Protein AF-A0A9E5YKB9-F1 (afdb_monomer_lite)

Sequence (118 aa):
MILVTGIEDSGVRIGVVGDRQTSFSKVPFFDIASEHYLLHIEKSVRDAGGWAKIDGWLTLVTGESYTSVRGLMALVNALSSLHSLKVEVLDIDSGDILEGVIPLSPSYSSEPNISKRK

Foldseek 3Di:
DEWEWEQDAQAIFTADDDDPPDDPVPGDGDRDDLVCVVVRNQVRQVVCVHLVNHQAYEYEYDDQALVSRLSVLVVCQVVCVVSVHFYWYQDPVVRDIDGDRRPSDDDHDHHPPPVPPD

Structure (mmCIF, N/CA/C/O backbone):
data_AF-A0A9E5YKB9-F1
#
_entry.id   AF-A0A9E5YKB9-F1
#
loop_
_atom_site.group_PDB
_atom_site.id
_atom_site.type_symbol
_atom_site.label_atom_id
_atom_site.label_alt_id
_atom_site.label_comp_id
_atom_site.label_asym_id
_atom_site.label_entity_id
_atom_site.label_seq_id
_atom_site.pdbx_PDB_ins_code
_atom_site.Cartn_x
_atom_site.Cartn_y
_atom_site.Cartn_z
_atom_site.occupancy
_atom_site.B_iso_or_equiv
_atom_site.auth_seq_id
_atom_site.auth_comp_id
_atom_site.auth_asym_id
_atom_site.auth_atom_id
_atom_site.pdbx_PDB_model_num
ATOM 1 N N . MET A 1 1 ? -11.173 4.442 6.910 1.00 88.94 1 MET A N 1
ATOM 2 C CA . MET A 1 1 ? -10.255 5.089 5.951 1.00 88.94 1 MET A CA 1
ATOM 3 C C . MET A 1 1 ? -9.412 4.014 5.310 1.00 88.94 1 MET A C 1
ATOM 5 O O . MET A 1 1 ? -8.938 3.135 6.018 1.00 88.94 1 MET A O 1
ATOM 9 N N . ILE A 1 2 ? -9.157 4.112 4.012 1.00 88.00 2 ILE A N 1
ATOM 10 C CA . ILE A 1 2 ? -8.394 3.084 3.304 1.00 88.00 2 ILE A CA 1
ATOM 11 C C . ILE A 1 2 ? -6.967 3.559 3.078 1.00 88.00 2 ILE A C 1
ATOM 13 O O . ILE A 1 2 ? -6.755 4.649 2.546 1.00 88.00 2 ILE A O 1
ATOM 17 N N . LEU A 1 3 ? -5.998 2.729 3.462 1.00 90.00 3 LEU A N 1
ATOM 18 C CA . LEU A 1 3 ? -4.611 2.884 3.045 1.00 90.00 3 LEU A CA 1
ATOM 19 C C . LEU A 1 3 ? -4.482 2.383 1.608 1.00 90.00 3 LEU A C 1
ATOM 21 O O . LEU A 1 3 ? -4.846 1.256 1.298 1.00 90.00 3 LEU A O 1
ATOM 25 N N . VAL A 1 4 ? -3.963 3.226 0.732 1.00 88.38 4 VAL A N 1
ATOM 26 C CA . VAL A 1 4 ? -3.725 2.915 -0.669 1.00 88.38 4 VAL A CA 1
ATOM 27 C C . VAL A 1 4 ? -2.224 2.853 -0.887 1.00 88.38 4 VAL A C 1
ATOM 29 O O . VAL A 1 4 ? -1.517 3.815 -0.583 1.00 88.38 4 VAL A O 1
ATOM 32 N N . THR A 1 5 ? -1.741 1.740 -1.430 1.00 86.88 5 THR A N 1
ATOM 33 C CA . THR A 1 5 ? -0.365 1.611 -1.917 1.00 86.88 5 THR A CA 1
ATOM 34 C C . THR A 1 5 ? -0.357 1.129 -3.355 1.00 86.88 5 THR A C 1
ATOM 36 O O . THR A 1 5 ? -1.227 0.371 -3.757 1.00 86.88 5 THR A O 1
ATOM 39 N N . GLY A 1 6 ? 0.623 1.530 -4.149 1.00 80.75 6 GLY A N 1
ATOM 40 C CA . GLY A 1 6 ? 0.755 1.029 -5.509 1.00 80.75 6 GLY A CA 1
ATOM 41 C C . GLY A 1 6 ? 2.126 1.294 -6.085 1.00 80.75 6 GLY A C 1
ATOM 42 O O . GLY A 1 6 ? 2.783 2.256 -5.693 1.00 80.75 6 GLY A O 1
ATOM 43 N N . ILE A 1 7 ? 2.549 0.440 -7.006 1.00 75.31 7 ILE A N 1
ATOM 44 C CA . ILE A 1 7 ? 3.729 0.679 -7.838 1.00 75.31 7 ILE A CA 1
ATOM 45 C C . ILE A 1 7 ? 3.229 1.077 -9.227 1.00 75.31 7 ILE A C 1
ATOM 47 O O . ILE A 1 7 ? 2.247 0.529 -9.724 1.00 75.31 7 ILE A O 1
ATOM 51 N N . GLU A 1 8 ? 3.870 2.077 -9.815 1.00 71.88 8 GLU A N 1
ATOM 52 C CA . GLU A 1 8 ? 3.669 2.532 -11.189 1.00 71.88 8 GLU A CA 1
ATOM 53 C C . GLU A 1 8 ? 5.051 2.757 -11.818 1.00 71.88 8 GLU A C 1
ATOM 55 O O . GLU A 1 8 ? 6.054 2.861 -11.107 1.00 71.88 8 GLU A O 1
ATOM 60 N N . ASP A 1 9 ? 5.125 2.873 -13.143 1.00 65.12 9 ASP A N 1
ATOM 61 C CA . ASP A 1 9 ? 6.404 3.076 -13.842 1.00 65.12 9 ASP A CA 1
ATOM 62 C C . ASP A 1 9 ? 7.119 4.364 -13.406 1.00 65.12 9 ASP A C 1
ATOM 64 O O . ASP A 1 9 ? 8.349 4.433 -13.402 1.00 65.12 9 ASP A O 1
ATOM 68 N N . SER A 1 10 ? 6.351 5.382 -13.007 1.00 64.12 10 SER A N 1
ATOM 69 C CA . SER A 1 10 ? 6.881 6.648 -12.507 1.00 64.12 10 SER A CA 1
ATOM 70 C C . SER A 1 10 ? 7.318 6.597 -11.040 1.00 64.12 10 SER A C 1
ATOM 72 O O . SER A 1 10 ? 8.172 7.386 -10.662 1.00 64.12 10 SER A O 1
ATOM 74 N N . GLY A 1 11 ? 6.802 5.683 -10.206 1.00 70.00 11 GLY A N 1
ATOM 75 C CA . GLY A 1 11 ? 7.107 5.698 -8.773 1.00 70.00 11 GLY A CA 1
ATOM 76 C C . GLY A 1 11 ? 6.174 4.861 -7.898 1.00 70.00 11 GLY A C 1
ATOM 77 O O . GLY A 1 11 ? 5.643 3.833 -8.313 1.00 70.00 11 GLY A O 1
ATOM 78 N N . VAL A 1 12 ? 5.987 5.295 -6.647 1.00 76.69 12 VAL A N 1
ATOM 79 C CA . VAL A 1 12 ? 5.146 4.600 -5.662 1.00 76.69 12 VAL A CA 1
ATOM 80 C C . VAL A 1 12 ? 4.011 5.517 -5.216 1.00 76.69 12 VAL A C 1
ATOM 82 O O . VAL A 1 12 ? 4.218 6.629 -4.729 1.00 76.69 12 VAL A O 1
ATOM 85 N N . ARG A 1 13 ? 2.778 5.037 -5.344 1.00 80.50 13 ARG A N 1
ATOM 86 C CA . ARG A 1 13 ? 1.585 5.714 -4.838 1.00 80.50 13 ARG A CA 1
ATOM 87 C C . ARG A 1 13 ? 1.349 5.285 -3.397 1.00 80.50 13 ARG A C 1
ATOM 89 O O . ARG A 1 13 ? 1.246 4.094 -3.130 1.00 80.50 13 ARG A O 1
ATOM 96 N N . ILE A 1 14 ? 1.271 6.240 -2.472 1.00 86.00 14 ILE A N 1
ATOM 97 C CA . ILE A 1 14 ? 0.982 5.988 -1.053 1.00 86.00 14 ILE A CA 1
ATOM 98 C C . ILE A 1 14 ? 0.046 7.083 -0.554 1.00 86.00 14 ILE A C 1
ATOM 100 O O . ILE A 1 14 ? 0.328 8.270 -0.717 1.00 86.00 14 ILE A O 1
ATOM 104 N N . GLY A 1 15 ? -1.050 6.703 0.092 1.00 87.69 15 GLY A N 1
ATOM 105 C CA . GLY A 1 15 ? -1.917 7.670 0.754 1.00 87.69 15 GLY A CA 1
ATOM 106 C C . GLY A 1 15 ? -3.063 7.027 1.513 1.00 87.69 15 GLY A C 1
ATOM 107 O O . GLY A 1 15 ? -3.324 5.839 1.374 1.00 87.69 15 GLY A O 1
ATOM 108 N N . VAL A 1 16 ? -3.754 7.828 2.320 1.00 88.06 16 VAL A N 1
ATOM 109 C CA . VAL A 1 16 ? -4.955 7.403 3.046 1.00 88.06 16 VAL A CA 1
ATOM 110 C C . VAL A 1 16 ? -6.148 8.187 2.515 1.00 88.06 16 VAL A C 1
ATOM 112 O O . VAL A 1 16 ? -6.096 9.415 2.439 1.00 88.06 16 VAL A O 1
ATOM 115 N N . VAL A 1 17 ? -7.216 7.485 2.140 1.00 86.75 17 VAL A N 1
ATOM 116 C CA . VAL A 1 17 ? -8.448 8.083 1.608 1.00 86.75 17 VAL A CA 1
ATOM 117 C C . VAL A 1 17 ? -9.619 7.896 2.570 1.00 86.75 17 VAL A C 1
ATOM 119 O O . VAL A 1 17 ? -9.735 6.876 3.257 1.00 86.75 17 VAL A O 1
ATOM 122 N N . GLY A 1 18 ? -10.480 8.915 2.638 1.00 79.56 18 GLY A N 1
ATOM 123 C CA . GLY A 1 18 ? -11.638 8.943 3.535 1.00 79.56 18 GLY A CA 1
ATOM 124 C C . GLY A 1 18 ? -12.752 7.981 3.122 1.00 79.56 18 GLY A C 1
ATOM 125 O O . GLY A 1 18 ? -13.291 7.301 3.989 1.00 79.56 18 GLY A O 1
ATOM 126 N N . ASP A 1 19 ? -13.017 7.866 1.815 1.00 69.12 19 ASP A N 1
ATOM 127 C CA . ASP A 1 19 ? -14.135 7.091 1.266 1.00 69.12 19 ASP A CA 1
ATOM 128 C C . ASP A 1 19 ? -13.680 6.061 0.223 1.00 69.12 19 ASP A C 1
ATOM 130 O O . ASP A 1 19 ? -12.787 6.309 -0.587 1.00 69.12 19 ASP A O 1
ATOM 134 N N . ARG A 1 20 ? -14.380 4.919 0.172 1.00 61.72 20 ARG A N 1
ATOM 135 C CA . ARG A 1 20 ? -14.214 3.878 -0.865 1.00 61.72 20 ARG A CA 1
ATOM 136 C C . ARG A 1 20 ? -14.525 4.352 -2.292 1.00 61.72 20 ARG A C 1
ATOM 138 O O . ARG A 1 20 ? -14.130 3.687 -3.240 1.00 61.72 20 ARG A O 1
ATOM 145 N N . GLN A 1 21 ? -15.246 5.467 -2.451 1.00 51.66 21 GLN A N 1
ATOM 146 C CA . GLN A 1 21 ? -15.751 5.952 -3.746 1.00 51.66 21 GLN A CA 1
ATOM 147 C C . GLN A 1 21 ? -14.859 6.996 -4.435 1.00 51.66 21 GLN A C 1
ATOM 149 O O . GLN A 1 21 ? -15.137 7.392 -5.568 1.00 51.66 21 GLN A O 1
ATOM 154 N N . THR A 1 22 ? -13.798 7.485 -3.790 1.00 50.84 22 THR A N 1
ATOM 155 C CA . THR A 1 22 ? -12.947 8.505 -4.413 1.00 50.84 22 THR A CA 1
ATOM 156 C C . THR A 1 22 ? -12.097 7.918 -5.534 1.00 50.84 22 THR A C 1
ATOM 158 O O . THR A 1 22 ? -11.233 7.086 -5.293 1.00 50.84 22 THR A O 1
ATOM 161 N N . SER A 1 23 ? -12.328 8.421 -6.751 1.00 53.38 23 SER A N 1
ATOM 162 C CA . SER A 1 23 ? -11.478 8.303 -7.941 1.00 53.38 23 SER A CA 1
ATOM 163 C C . SER A 1 23 ? -9.986 8.228 -7.563 1.00 53.38 23 SER A C 1
ATOM 165 O O . SER A 1 23 ? -9.372 9.236 -7.199 1.00 53.38 23 SER A O 1
ATOM 167 N N . PHE A 1 24 ? -9.432 7.010 -7.610 1.00 60.03 24 PHE A N 1
ATOM 168 C CA . PHE A 1 24 ? -8.089 6.641 -7.134 1.00 60.03 24 PHE A CA 1
ATOM 169 C C . PHE A 1 24 ? -6.957 7.462 -7.773 1.00 60.03 24 PHE A C 1
ATOM 171 O O . PHE A 1 24 ? -5.878 7.600 -7.201 1.00 60.03 24 PHE A O 1
ATOM 178 N N . SER A 1 25 ? -7.242 8.097 -8.911 1.00 53.72 25 SER A N 1
ATOM 179 C CA . SER A 1 25 ? -6.412 9.078 -9.617 1.00 53.72 25 SER A CA 1
ATOM 180 C C . SER A 1 25 ? -6.083 10.353 -8.825 1.00 53.72 25 SER A C 1
ATOM 182 O O . SER A 1 25 ? -5.311 11.174 -9.310 1.00 53.72 25 SER A O 1
ATOM 184 N N . LYS A 1 26 ? -6.648 10.554 -7.625 1.00 56.38 26 LYS A N 1
ATOM 185 C CA . LYS A 1 26 ? -6.346 11.709 -6.753 1.00 56.38 26 LYS A CA 1
ATOM 186 C C . LYS A 1 26 ? -5.430 11.391 -5.569 1.00 56.38 26 LYS A C 1
ATOM 188 O O . LYS A 1 26 ? -5.122 12.299 -4.798 1.00 56.38 26 LYS A O 1
ATOM 193 N N . VAL A 1 27 ? -5.008 10.138 -5.394 1.00 65.88 27 VAL A N 1
ATOM 194 C CA . VAL A 1 27 ? -4.033 9.800 -4.349 1.00 65.88 27 VAL A CA 1
ATOM 195 C C . VAL A 1 27 ? -2.672 10.361 -4.770 1.00 65.88 27 VAL A C 1
ATOM 197 O O . VAL A 1 27 ? -2.249 10.101 -5.900 1.00 65.88 27 VAL A O 1
ATOM 200 N N . PRO A 1 28 ? -1.989 11.139 -3.909 1.00 63.97 28 PRO A N 1
ATOM 201 C CA . PRO A 1 28 ? -0.720 11.752 -4.270 1.00 63.97 28 PRO A CA 1
ATOM 202 C C . PRO A 1 28 ? 0.292 10.689 -4.716 1.00 63.97 28 PRO A C 1
ATOM 204 O O . PRO A 1 28 ? 0.488 9.665 -4.055 1.00 63.97 28 PRO A O 1
ATOM 207 N N . PHE A 1 29 ? 0.896 10.933 -5.879 1.00 63.97 29 PHE A N 1
ATOM 208 C CA . PHE A 1 29 ? 2.002 10.139 -6.396 1.00 63.97 29 PHE A CA 1
ATOM 209 C C . PHE A 1 29 ? 3.304 10.693 -5.828 1.00 63.97 29 PHE A C 1
ATOM 211 O O . PHE A 1 29 ? 3.450 11.908 -5.665 1.00 63.97 29 PHE A O 1
ATOM 218 N N . PHE A 1 30 ? 4.250 9.808 -5.541 1.00 66.00 30 PHE A N 1
ATOM 219 C CA . PHE A 1 30 ? 5.582 10.221 -5.151 1.00 66.00 30 PHE A CA 1
ATOM 220 C C . PHE A 1 30 ? 6.616 9.311 -5.809 1.00 66.00 30 PHE A C 1
ATOM 222 O O . PHE A 1 30 ? 6.506 8.082 -5.776 1.00 66.00 30 PHE A O 1
ATOM 229 N N . ASP A 1 31 ? 7.675 9.916 -6.330 1.00 63.59 31 ASP A N 1
ATOM 230 C CA . ASP A 1 31 ? 8.841 9.185 -6.818 1.00 63.59 31 ASP A CA 1
ATOM 231 C C . ASP A 1 31 ? 9.693 8.800 -5.603 1.00 63.59 31 ASP A C 1
ATOM 233 O O . ASP A 1 31 ? 10.682 9.445 -5.252 1.00 63.59 31 ASP A O 1
ATOM 237 N N . ILE A 1 32 ? 9.228 7.786 -4.872 1.00 65.06 32 ILE A N 1
ATOM 238 C CA . ILE A 1 32 ? 9.874 7.295 -3.657 1.00 65.06 32 ILE A CA 1
ATOM 239 C C . ILE A 1 32 ? 10.815 6.163 -4.046 1.00 65.06 32 ILE A C 1
ATOM 241 O O . ILE A 1 32 ? 10.393 5.155 -4.614 1.00 65.06 32 ILE A O 1
ATOM 245 N N . ALA A 1 33 ? 12.094 6.308 -3.697 1.00 66.81 33 ALA A N 1
ATOM 246 C CA . ALA A 1 33 ? 13.043 5.205 -3.770 1.00 66.81 33 ALA A CA 1
ATOM 247 C C . ALA A 1 33 ? 12.505 4.005 -2.977 1.00 66.81 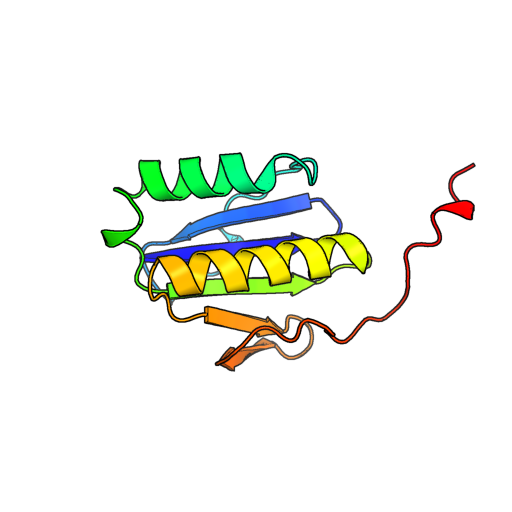33 ALA A C 1
ATOM 249 O O . ALA A 1 33 ? 11.979 4.164 -1.875 1.00 66.81 33 ALA A O 1
ATOM 250 N N . SER A 1 34 ? 12.664 2.792 -3.505 1.00 65.69 34 SER A N 1
ATOM 251 C CA . SER A 1 34 ? 12.107 1.575 -2.900 1.00 65.69 34 SER A CA 1
ATOM 252 C C . SER A 1 34 ? 12.570 1.318 -1.460 1.00 65.69 34 SER A C 1
ATOM 254 O O . SER A 1 34 ? 11.969 0.530 -0.760 1.00 65.69 34 SER A O 1
ATOM 256 N N . GLU A 1 35 ? 13.618 1.963 -0.969 1.00 70.06 35 GLU A N 1
ATOM 257 C CA . GLU A 1 35 ? 14.044 1.869 0.434 1.00 70.06 35 GLU A CA 1
ATOM 258 C C . GLU A 1 35 ? 13.200 2.714 1.410 1.00 70.06 35 GLU A C 1
ATOM 260 O O . GLU A 1 35 ? 13.255 2.504 2.619 1.00 70.06 35 GLU A O 1
ATOM 265 N N . HIS A 1 36 ? 12.378 3.641 0.911 1.00 75.75 36 HIS A N 1
ATOM 266 C CA . HIS A 1 36 ? 11.657 4.619 1.731 1.00 75.75 36 HIS A CA 1
ATOM 267 C C . HIS A 1 36 ? 10.135 4.407 1.801 1.00 75.75 36 HIS A C 1
ATOM 269 O O . HIS A 1 36 ? 9.472 5.117 2.559 1.00 75.75 36 HIS A O 1
ATOM 275 N N . TYR A 1 37 ? 9.547 3.438 1.084 1.00 77.88 37 TYR A N 1
ATOM 276 C CA . TYR A 1 37 ? 8.081 3.263 1.077 1.00 77.88 37 TYR A CA 1
ATOM 277 C C . TYR A 1 37 ? 7.498 3.040 2.486 1.00 77.88 37 TYR A C 1
ATOM 279 O O . TYR A 1 37 ? 6.430 3.561 2.797 1.00 77.88 37 TYR A O 1
ATOM 287 N N . LEU A 1 38 ? 8.228 2.350 3.369 1.00 82.31 38 LEU A N 1
ATOM 288 C CA . LEU A 1 38 ? 7.839 2.108 4.764 1.00 82.31 38 LEU A CA 1
ATOM 289 C C . LEU A 1 38 ? 7.658 3.405 5.553 1.00 82.31 38 LEU A C 1
ATOM 291 O O . LEU A 1 38 ? 6.648 3.598 6.225 1.00 82.31 38 LEU A O 1
ATOM 295 N N . LEU A 1 39 ? 8.629 4.311 5.433 1.00 85.62 39 LEU A N 1
ATOM 296 C CA . LEU A 1 39 ? 8.602 5.606 6.106 1.00 85.62 39 LEU A CA 1
ATOM 297 C C . LEU A 1 39 ? 7.389 6.429 5.661 1.00 85.62 39 LEU A C 1
ATOM 299 O O . LEU A 1 39 ? 6.749 7.097 6.474 1.00 85.62 39 LEU A O 1
ATOM 303 N N . HIS A 1 40 ? 7.075 6.379 4.368 1.00 86.12 40 HIS A N 1
ATOM 304 C CA . HIS A 1 40 ? 5.942 7.102 3.808 1.00 86.12 40 HIS A CA 1
ATOM 305 C C . HIS A 1 40 ? 4.598 6.495 4.224 1.00 86.12 40 HIS A C 1
ATOM 307 O O . HIS A 1 40 ? 3.693 7.258 4.547 1.00 86.12 40 HIS A O 1
ATOM 313 N N . ILE A 1 41 ? 4.483 5.165 4.306 1.00 88.62 41 ILE A N 1
ATOM 314 C CA . ILE A 1 41 ? 3.292 4.494 4.855 1.00 88.62 41 ILE A CA 1
ATOM 315 C C . ILE A 1 41 ? 3.056 4.934 6.301 1.00 88.62 41 ILE A C 1
ATOM 317 O O . ILE A 1 41 ? 1.977 5.431 6.618 1.00 88.62 41 ILE A O 1
ATOM 321 N N . GLU A 1 42 ? 4.075 4.836 7.158 1.00 90.50 42 GLU A N 1
ATOM 322 C CA . GLU A 1 42 ? 3.981 5.243 8.566 1.00 90.50 42 GLU A CA 1
ATOM 323 C C . GLU A 1 42 ? 3.591 6.716 8.711 1.00 90.50 42 GLU A C 1
ATOM 325 O O . GLU A 1 42 ? 2.739 7.069 9.528 1.00 90.50 42 GLU A O 1
ATOM 330 N N . LYS A 1 43 ? 4.169 7.593 7.881 1.00 90.44 43 LYS A N 1
ATOM 331 C CA . LYS A 1 43 ? 3.806 9.011 7.861 1.00 90.44 43 LYS A CA 1
ATOM 332 C C . LYS A 1 43 ? 2.339 9.207 7.470 1.00 90.44 43 LYS A C 1
ATOM 334 O O . LYS A 1 43 ? 1.620 9.875 8.205 1.00 90.44 43 LYS A O 1
ATOM 339 N N . SER A 1 44 ? 1.887 8.615 6.364 1.00 89.56 44 SER A N 1
ATOM 340 C CA . SER A 1 44 ? 0.505 8.749 5.890 1.00 89.56 44 SER A CA 1
ATOM 341 C C . SER A 1 44 ? -0.511 8.213 6.896 1.00 89.56 44 SER A C 1
ATOM 343 O O . SER A 1 44 ? -1.535 8.850 7.133 1.00 89.56 44 SER A O 1
ATOM 345 N N . VAL A 1 45 ? -0.221 7.075 7.527 1.00 91.56 45 VAL A N 1
ATOM 346 C CA . VAL A 1 45 ? -1.088 6.489 8.553 1.00 91.56 45 VAL A CA 1
ATOM 347 C C . VAL A 1 45 ? -1.113 7.352 9.812 1.00 91.56 45 VAL A C 1
ATOM 349 O O . VAL A 1 45 ? -2.186 7.612 10.354 1.00 91.56 45 VAL A O 1
ATOM 352 N N . ARG A 1 46 ? 0.042 7.844 10.276 1.00 93.44 46 ARG A N 1
ATOM 353 C CA . ARG A 1 46 ? 0.116 8.744 11.435 1.00 93.44 46 ARG A CA 1
ATOM 354 C C . ARG A 1 46 ? -0.663 10.034 11.196 1.00 93.44 46 ARG A C 1
ATOM 356 O O . ARG A 1 46 ? -1.429 10.436 12.068 1.00 93.44 46 ARG A O 1
ATOM 363 N N . ASP A 1 47 ? -0.501 10.643 10.026 1.00 91.19 47 ASP A N 1
ATOM 364 C CA . ASP A 1 47 ? -1.190 11.881 9.654 1.00 91.19 47 ASP A CA 1
ATOM 365 C C . ASP A 1 47 ? -2.719 11.666 9.557 1.00 91.19 47 ASP A C 1
ATOM 367 O O . ASP A 1 47 ? -3.494 12.582 9.826 1.00 91.19 47 ASP A O 1
ATOM 371 N N . ALA A 1 48 ? -3.164 10.435 9.274 1.00 89.00 48 ALA A N 1
ATOM 372 C CA . ALA A 1 48 ? -4.569 10.018 9.302 1.00 89.00 48 ALA A CA 1
ATOM 373 C C . ALA A 1 48 ? -5.106 9.646 10.705 1.00 89.00 48 ALA A C 1
ATOM 375 O O . ALA A 1 48 ? -6.270 9.265 10.847 1.00 89.00 48 ALA A O 1
ATOM 376 N N . GLY A 1 49 ? -4.290 9.756 11.759 1.00 92.81 49 GLY A N 1
ATOM 377 C CA . GLY A 1 49 ? -4.682 9.433 13.136 1.00 92.81 49 GLY A CA 1
ATOM 378 C C . GLY A 1 49 ? -4.325 8.014 13.593 1.00 92.81 49 GLY A C 1
ATOM 379 O O . GLY A 1 49 ? -4.845 7.556 14.611 1.00 92.81 49 GLY A O 1
ATOM 380 N N . GLY A 1 50 ? -3.428 7.336 12.875 1.00 92.62 50 GLY A N 1
ATOM 381 C CA . GLY A 1 50 ? -2.848 6.044 13.239 1.00 92.62 50 GLY A CA 1
ATOM 382 C C . GLY A 1 50 ? -3.574 4.831 12.652 1.00 92.62 50 GLY A C 1
ATOM 383 O O . GLY A 1 50 ? -4.673 4.929 12.108 1.00 92.62 50 GLY A O 1
ATOM 384 N N . TRP A 1 51 ? -2.958 3.654 12.809 1.00 92.31 51 TRP A N 1
ATOM 385 C CA . TRP A 1 51 ? -3.439 2.383 12.247 1.00 92.31 51 TRP A CA 1
ATOM 386 C C . TRP A 1 51 ? -4.873 2.027 12.666 1.00 92.31 51 TRP A C 1
ATOM 388 O O . TRP A 1 51 ? -5.613 1.452 11.880 1.00 92.31 51 TRP A O 1
ATOM 398 N N . ALA A 1 52 ? -5.314 2.453 13.854 1.00 91.38 52 ALA A N 1
ATOM 399 C CA . ALA A 1 52 ? -6.678 2.234 14.343 1.00 91.38 52 ALA A CA 1
ATOM 400 C C . ALA A 1 52 ? -7.774 2.974 13.542 1.00 91.38 52 ALA A C 1
ATOM 402 O O . ALA A 1 52 ? -8.959 2.710 13.739 1.00 91.38 52 ALA A O 1
ATOM 403 N N . LYS A 1 53 ? -7.407 3.935 12.682 1.00 91.62 53 LYS A N 1
ATOM 404 C CA . LYS A 1 53 ? -8.332 4.652 11.784 1.00 91.62 53 LYS A CA 1
ATOM 405 C C . LYS A 1 53 ? -8.411 4.033 10.389 1.00 91.62 53 LYS A C 1
ATOM 407 O O . LYS A 1 53 ? -9.287 4.408 9.601 1.00 91.62 53 LYS A O 1
ATOM 412 N N . ILE A 1 54 ? -7.510 3.100 10.095 1.00 91.00 54 ILE A N 1
ATOM 413 C CA . ILE A 1 54 ? -7.441 2.401 8.821 1.00 91.00 54 ILE A CA 1
ATOM 414 C C . ILE A 1 54 ? -8.337 1.163 8.911 1.00 91.00 54 ILE A C 1
ATOM 416 O O . ILE A 1 54 ? -8.169 0.344 9.806 1.00 91.00 54 ILE A O 1
ATOM 420 N N . ASP A 1 55 ? -9.317 1.048 8.018 1.00 89.00 55 ASP A N 1
ATOM 421 C CA . ASP A 1 55 ? -10.290 -0.059 7.986 1.00 89.00 55 ASP A CA 1
ATOM 422 C C . ASP A 1 55 ? -10.041 -1.044 6.836 1.00 89.00 55 ASP A C 1
ATOM 424 O O . ASP A 1 55 ? -10.628 -2.126 6.795 1.00 89.00 55 ASP A O 1
ATOM 428 N N . GLY A 1 56 ? -9.134 -0.697 5.927 1.00 88.19 56 GLY A N 1
ATOM 429 C CA . GLY A 1 56 ? -8.731 -1.544 4.822 1.00 88.19 56 GLY A CA 1
ATOM 430 C C . GLY A 1 56 ? -7.462 -1.044 4.155 1.00 88.19 56 GLY A C 1
ATOM 431 O O . GLY A 1 56 ? -7.043 0.105 4.326 1.00 88.19 56 GLY A O 1
ATOM 432 N N . TRP A 1 57 ? -6.856 -1.931 3.381 1.00 89.31 57 TRP A N 1
ATOM 433 C CA . TRP A 1 57 ? -5.679 -1.651 2.584 1.00 89.31 57 TRP A CA 1
ATOM 434 C C . TRP A 1 57 ? -5.948 -2.054 1.140 1.00 89.31 57 TRP A C 1
ATOM 436 O O . TRP A 1 57 ? -6.139 -3.227 0.846 1.00 89.31 57 TRP A O 1
ATOM 446 N N . LEU A 1 58 ? -5.950 -1.081 0.237 1.00 86.38 58 LEU A N 1
ATOM 447 C CA . LEU A 1 58 ? -6.008 -1.312 -1.198 1.00 86.38 58 LEU A CA 1
ATOM 448 C C . LEU A 1 58 ? -4.597 -1.251 -1.788 1.00 86.38 58 LEU A C 1
ATOM 450 O O . LEU A 1 58 ? -3.906 -0.239 -1.656 1.00 86.38 58 LEU A O 1
ATOM 454 N N . THR A 1 59 ? -4.166 -2.314 -2.455 1.00 84.06 59 THR A N 1
ATOM 455 C CA . THR A 1 59 ? -2.884 -2.357 -3.156 1.00 84.06 59 THR A CA 1
ATOM 456 C C . THR A 1 59 ? -3.099 -2.421 -4.663 1.00 84.06 59 THR A C 1
ATOM 458 O O . THR A 1 59 ? -3.765 -3.319 -5.165 1.00 84.06 59 THR A O 1
ATOM 461 N N . LEU A 1 60 ? -2.522 -1.467 -5.389 1.00 78.25 60 LEU A N 1
ATOM 462 C CA . LEU A 1 60 ? -2.495 -1.443 -6.844 1.00 78.25 60 LEU A CA 1
ATOM 463 C C . LEU A 1 60 ? -1.232 -2.152 -7.328 1.00 78.25 60 LEU A C 1
ATOM 465 O O . LEU A 1 60 ? -0.120 -1.818 -6.904 1.00 78.25 60 LEU A O 1
ATOM 469 N N . VAL A 1 61 ? -1.404 -3.119 -8.223 1.00 70.81 61 VAL A N 1
ATOM 470 C CA . VAL A 1 61 ? -0.288 -3.883 -8.780 1.00 70.81 61 VAL A CA 1
AT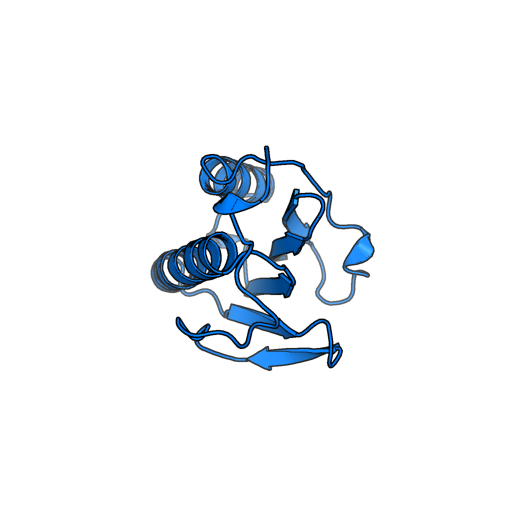OM 471 C C . VAL A 1 61 ? -0.187 -3.597 -10.262 1.00 70.81 61 VAL A C 1
ATOM 473 O O . VAL A 1 61 ? -0.826 -4.240 -11.082 1.00 70.81 61 VAL A O 1
ATOM 476 N N . THR A 1 62 ? 0.653 -2.628 -10.589 1.00 64.25 62 THR A N 1
ATOM 477 C CA . THR A 1 62 ? 1.166 -2.406 -11.938 1.00 64.25 62 THR A CA 1
ATOM 478 C C . THR A 1 62 ? 2.664 -2.249 -11.858 1.00 64.25 62 THR A C 1
ATOM 480 O O . THR A 1 62 ? 3.190 -1.701 -10.894 1.00 64.25 62 THR A O 1
ATOM 483 N N . GLY A 1 63 ? 3.385 -2.745 -12.848 1.00 58.81 63 GLY A N 1
ATOM 484 C CA . GLY A 1 63 ? 4.792 -2.406 -12.969 1.00 58.81 63 GLY A CA 1
ATOM 485 C C . GLY A 1 63 ? 5.610 -3.480 -13.648 1.00 58.81 63 GLY A C 1
ATOM 486 O O . GLY A 1 63 ? 5.395 -4.677 -13.473 1.00 58.81 63 GLY A O 1
ATOM 487 N N . GLU A 1 64 ? 6.621 -3.018 -14.370 1.00 55.00 64 GLU A N 1
ATOM 488 C CA . GLU A 1 64 ? 7.598 -3.873 -15.038 1.00 55.00 64 GLU A CA 1
ATOM 489 C C . GLU A 1 64 ? 8.585 -4.529 -14.050 1.00 55.00 64 GLU A C 1
ATOM 491 O O . GLU A 1 64 ? 9.286 -5.471 -14.407 1.00 55.00 64 GLU A O 1
ATOM 496 N N . SER A 1 65 ? 8.662 -4.059 -12.793 1.00 61.22 65 SER A N 1
ATOM 497 C CA . SER A 1 65 ? 9.647 -4.520 -11.799 1.00 61.22 65 SER A CA 1
ATOM 498 C C . SER A 1 65 ? 9.136 -5.628 -10.879 1.00 61.22 65 SER A C 1
ATOM 500 O O . SER A 1 65 ? 8.522 -5.384 -9.835 1.00 61.22 65 SER A O 1
ATOM 502 N N . TYR A 1 66 ? 9.519 -6.859 -11.223 1.00 63.12 66 TYR A N 1
ATOM 503 C CA . TYR A 1 66 ? 9.281 -8.083 -10.451 1.00 63.12 66 TYR A CA 1
ATOM 504 C C . TYR A 1 66 ? 9.655 -7.953 -8.964 1.00 63.12 66 TYR A C 1
ATOM 506 O O . TYR A 1 66 ? 8.872 -8.280 -8.068 1.00 63.12 66 TYR A O 1
ATOM 514 N N . THR A 1 67 ? 10.850 -7.425 -8.692 1.00 67.94 67 THR A N 1
ATOM 515 C CA . THR A 1 67 ? 11.403 -7.284 -7.338 1.00 67.94 67 THR A CA 1
ATOM 516 C C . THR A 1 67 ? 10.642 -6.254 -6.512 1.00 67.94 67 THR A C 1
ATOM 518 O O . THR A 1 67 ? 10.337 -6.512 -5.348 1.00 67.94 67 THR A O 1
ATOM 521 N N . SER A 1 68 ? 10.297 -5.107 -7.106 1.00 70.50 68 SER A N 1
ATOM 522 C CA . SER A 1 68 ? 9.586 -4.034 -6.400 1.00 70.50 68 SER A CA 1
ATOM 523 C C . SER A 1 68 ? 8.189 -4.484 -5.994 1.00 70.50 68 SER A C 1
ATOM 525 O O . SER A 1 68 ? 7.792 -4.311 -4.843 1.00 70.50 68 SER A O 1
ATOM 527 N N . VAL A 1 69 ? 7.473 -5.127 -6.921 1.00 71.25 69 VAL A N 1
ATOM 528 C CA . VAL A 1 69 ? 6.137 -5.664 -6.666 1.00 71.25 69 VAL A CA 1
ATOM 529 C C . VAL A 1 69 ? 6.189 -6.706 -5.555 1.00 71.25 69 VAL A C 1
ATOM 531 O O . VAL A 1 69 ? 5.470 -6.563 -4.572 1.00 71.25 69 VAL A O 1
ATOM 534 N N . ARG A 1 70 ? 7.079 -7.706 -5.635 1.00 72.12 70 ARG A N 1
ATOM 535 C CA . ARG A 1 70 ? 7.223 -8.709 -4.563 1.00 72.12 70 ARG A CA 1
ATOM 536 C C . ARG A 1 70 ? 7.554 -8.083 -3.212 1.00 72.12 70 ARG A C 1
ATOM 538 O O . ARG A 1 70 ? 7.018 -8.527 -2.201 1.00 72.12 70 ARG A O 1
ATOM 545 N N . GLY A 1 71 ? 8.410 -7.061 -3.197 1.00 76.69 71 GLY A N 1
ATOM 546 C CA . GLY A 1 71 ? 8.752 -6.316 -1.987 1.00 76.69 71 GLY A CA 1
ATOM 547 C C . GLY A 1 71 ? 7.532 -5.648 -1.353 1.00 76.69 71 GLY A C 1
ATOM 548 O O . GLY A 1 71 ? 7.281 -5.839 -0.164 1.00 76.69 71 GLY A O 1
ATOM 549 N N . LEU A 1 72 ? 6.728 -4.939 -2.151 1.00 78.44 72 LEU A N 1
ATOM 550 C CA . LEU A 1 72 ? 5.484 -4.332 -1.677 1.00 78.44 72 LEU A CA 1
ATOM 551 C C . LEU A 1 72 ? 4.484 -5.393 -1.201 1.00 78.44 72 LEU A C 1
ATOM 553 O O . LEU A 1 72 ? 3.887 -5.235 -0.143 1.00 78.44 72 LEU A O 1
ATOM 557 N N . MET A 1 73 ? 4.335 -6.497 -1.930 1.00 78.06 73 MET A N 1
ATOM 558 C CA . MET A 1 73 ? 3.414 -7.575 -1.564 1.00 78.06 73 MET A CA 1
ATOM 559 C C . MET A 1 73 ? 3.809 -8.260 -0.250 1.00 78.06 73 MET A C 1
ATOM 561 O O . MET A 1 73 ? 2.960 -8.498 0.610 1.00 78.06 73 MET A O 1
ATOM 565 N N . ALA A 1 74 ? 5.102 -8.532 -0.054 1.00 79.94 74 ALA A N 1
ATOM 566 C CA . ALA A 1 74 ? 5.620 -9.065 1.202 1.00 79.94 74 ALA A CA 1
ATOM 567 C C . ALA A 1 74 ? 5.361 -8.101 2.369 1.00 79.94 74 ALA A C 1
ATOM 569 O O . ALA A 1 74 ? 4.945 -8.531 3.446 1.00 79.94 74 ALA A O 1
ATOM 570 N N . LEU A 1 75 ? 5.549 -6.799 2.138 1.00 83.56 75 LEU A N 1
ATOM 571 C CA . LEU A 1 75 ? 5.258 -5.770 3.125 1.00 83.56 75 LEU A CA 1
ATOM 572 C C . LEU A 1 75 ? 3.774 -5.736 3.499 1.00 83.56 75 LEU A C 1
ATOM 574 O O . LEU A 1 75 ? 3.442 -5.764 4.684 1.00 83.56 75 LEU A O 1
ATOM 578 N N . VAL A 1 76 ? 2.893 -5.649 2.503 1.00 85.38 76 VAL A N 1
ATOM 579 C CA . VAL A 1 76 ? 1.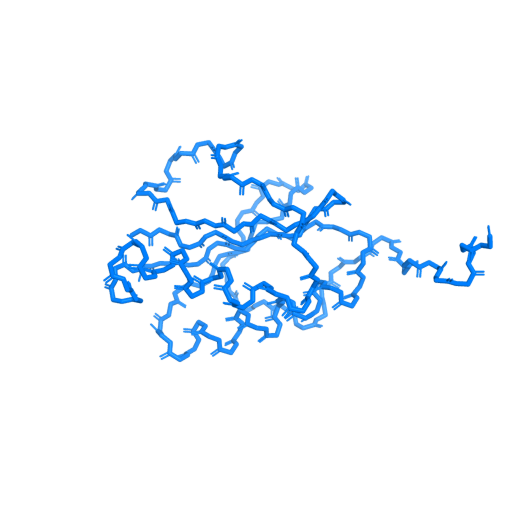447 -5.557 2.718 1.00 85.38 76 VAL A CA 1
ATOM 580 C C . VAL A 1 76 ? 0.969 -6.780 3.490 1.00 85.38 76 VAL A C 1
ATOM 582 O O . VAL A 1 76 ? 0.269 -6.623 4.485 1.00 85.38 76 VAL A O 1
ATOM 585 N N . ASN A 1 77 ? 1.414 -7.986 3.124 1.00 82.19 77 ASN A N 1
ATOM 586 C CA . ASN A 1 77 ? 1.084 -9.212 3.854 1.00 82.19 77 ASN A CA 1
ATOM 587 C C . ASN A 1 77 ? 1.565 -9.175 5.319 1.00 82.19 77 ASN A C 1
ATOM 589 O O . ASN A 1 77 ? 0.831 -9.590 6.218 1.00 82.19 77 ASN A O 1
ATOM 593 N N . ALA A 1 78 ? 2.768 -8.653 5.582 1.00 84.38 78 ALA A N 1
ATOM 594 C CA . ALA A 1 78 ? 3.307 -8.551 6.937 1.00 84.38 78 ALA A CA 1
ATOM 595 C C . ALA A 1 78 ? 2.533 -7.539 7.804 1.00 84.38 78 ALA A C 1
ATOM 597 O O . ALA A 1 78 ? 2.125 -7.856 8.922 1.00 84.38 78 ALA A O 1
ATOM 598 N N . LEU A 1 79 ? 2.309 -6.329 7.288 1.00 85.94 79 LEU A N 1
ATOM 599 C CA . LEU A 1 79 ? 1.700 -5.236 8.048 1.00 85.94 79 LEU A CA 1
ATOM 600 C C . LEU A 1 79 ? 0.180 -5.371 8.172 1.00 85.94 79 LEU A C 1
ATOM 602 O O . LEU A 1 79 ? -0.370 -5.096 9.237 1.00 85.94 79 LEU A O 1
ATOM 606 N N . SER A 1 80 ? -0.511 -5.835 7.129 1.00 86.75 80 SER A N 1
ATOM 607 C CA . SER A 1 80 ? -1.956 -6.085 7.210 1.00 86.75 80 SER A CA 1
ATOM 608 C C . SER A 1 80 ? -2.291 -7.126 8.275 1.00 86.75 80 SER A C 1
ATOM 610 O O . SER A 1 80 ? -3.230 -6.924 9.041 1.00 86.75 80 SER A O 1
ATOM 612 N N . SER A 1 81 ? -1.473 -8.176 8.399 1.00 83.81 81 SER A N 1
ATOM 613 C CA . SER A 1 81 ? -1.611 -9.188 9.450 1.00 83.81 81 SER A CA 1
ATOM 614 C C . SER A 1 81 ? -1.413 -8.590 10.844 1.00 83.81 81 SER A C 1
ATOM 616 O O . SER A 1 81 ? -2.210 -8.846 11.744 1.00 83.81 81 SER A O 1
ATOM 618 N N . LEU A 1 82 ? -0.385 -7.750 11.020 1.00 87.12 82 LEU A N 1
ATOM 619 C CA . LEU A 1 82 ? -0.098 -7.085 12.295 1.00 87.12 82 LEU A CA 1
ATOM 620 C C . LEU A 1 82 ? -1.251 -6.179 12.755 1.00 87.12 82 LEU A C 1
ATOM 622 O O . LEU A 1 82 ? -1.531 -6.089 13.949 1.00 87.12 82 LEU A O 1
ATOM 626 N N . HIS A 1 83 ? -1.928 -5.528 11.809 1.00 87.12 83 HIS A N 1
ATOM 627 C CA . HIS A 1 83 ? -2.993 -4.562 12.079 1.00 87.12 83 HIS A CA 1
ATOM 628 C C . HIS A 1 83 ? -4.409 -5.101 11.826 1.00 87.12 83 HIS A C 1
ATOM 630 O O . HIS A 1 83 ? -5.368 -4.342 11.931 1.00 87.12 83 HIS A O 1
ATOM 636 N N . SER A 1 84 ? -4.559 -6.400 11.533 1.00 85.56 84 SER A N 1
ATOM 637 C CA . SER A 1 84 ? -5.845 -7.040 11.199 1.00 85.56 84 SER A CA 1
ATOM 638 C C . SER A 1 84 ? -6.622 -6.315 10.088 1.00 85.56 84 SER A C 1
ATOM 640 O O . SER A 1 84 ? -7.847 -6.208 10.135 1.00 85.56 84 SER A O 1
ATOM 642 N N . LEU A 1 85 ? -5.904 -5.792 9.092 1.00 86.12 85 LEU A N 1
ATOM 643 C CA . LEU A 1 85 ? -6.490 -5.055 7.977 1.00 86.12 85 LEU A CA 1
ATOM 644 C C . LEU A 1 85 ? -6.931 -6.007 6.870 1.00 86.12 85 LEU A C 1
ATOM 646 O O . LEU A 1 85 ? -6.187 -6.901 6.464 1.00 86.12 85 LEU A O 1
ATOM 650 N N . LYS A 1 86 ? -8.119 -5.756 6.320 1.00 85.06 86 LYS A N 1
ATOM 651 C CA . LYS A 1 86 ? -8.556 -6.394 5.081 1.00 85.06 86 LYS A CA 1
ATOM 652 C C . LYS A 1 86 ? -7.742 -5.834 3.914 1.00 85.06 86 LYS A C 1
ATOM 654 O O . LYS A 1 86 ? -7.703 -4.617 3.733 1.00 85.06 86 LYS A O 1
ATOM 659 N N . VAL A 1 87 ? -7.132 -6.718 3.128 1.00 85.75 87 VAL A N 1
ATOM 660 C CA . VAL A 1 87 ? -6.380 -6.348 1.925 1.00 85.75 87 VAL A CA 1
ATOM 661 C C . VAL A 1 87 ? -7.221 -6.608 0.683 1.00 85.75 87 VAL A C 1
ATOM 663 O O . VAL A 1 87 ? -7.799 -7.683 0.516 1.00 85.75 87 VAL A O 1
ATOM 666 N N . GLU A 1 88 ? -7.283 -5.606 -0.180 1.00 83.94 88 GLU A N 1
ATOM 667 C CA . GLU A 1 88 ? -7.921 -5.640 -1.488 1.00 83.94 88 GLU A CA 1
ATOM 668 C C . GLU A 1 88 ? -6.832 -5.341 -2.526 1.00 83.94 88 GLU A C 1
ATOM 670 O O . GLU A 1 88 ? -6.028 -4.425 -2.346 1.00 83.94 88 GLU A O 1
ATOM 675 N N . VAL A 1 89 ? -6.763 -6.131 -3.593 1.00 78.50 89 VAL A N 1
ATOM 676 C CA . VAL A 1 89 ? -5.819 -5.916 -4.692 1.00 78.50 89 VAL A CA 1
ATOM 677 C C . VAL A 1 89 ? -6.597 -5.408 -5.891 1.00 78.50 89 VAL A C 1
ATOM 679 O O . VAL A 1 89 ? -7.548 -6.053 -6.318 1.00 78.50 89 VAL A O 1
ATOM 682 N N . LEU A 1 90 ? -6.202 -4.257 -6.429 1.00 75.81 90 LEU A N 1
ATOM 683 C CA . LEU A 1 90 ? -6.736 -3.770 -7.695 1.00 75.81 90 LEU A CA 1
ATOM 684 C C . LEU A 1 90 ? -5.831 -4.255 -8.825 1.00 75.81 90 LEU A C 1
ATOM 686 O O . LEU A 1 90 ? -4.666 -3.850 -8.910 1.00 75.81 90 LEU A O 1
ATOM 690 N N . ASP A 1 91 ? -6.389 -5.100 -9.682 1.00 68.31 91 ASP A N 1
ATOM 691 C CA . ASP A 1 91 ? -5.798 -5.443 -10.966 1.00 68.31 91 ASP A CA 1
ATOM 692 C C . ASP A 1 91 ? -6.172 -4.333 -11.959 1.00 68.31 91 ASP A C 1
ATOM 694 O O . ASP A 1 91 ? -7.346 -4.065 -12.214 1.00 68.31 91 ASP A O 1
ATOM 698 N N . ILE A 1 92 ? -5.171 -3.610 -12.459 1.00 62.50 92 ILE A N 1
ATOM 699 C CA . ILE A 1 92 ? -5.397 -2.425 -13.299 1.00 62.50 92 ILE A CA 1
ATOM 700 C C . ILE A 1 92 ? -5.765 -2.815 -14.737 1.00 62.50 92 ILE A C 1
ATOM 702 O O . ILE A 1 92 ? -6.448 -2.039 -15.406 1.00 62.50 92 ILE A O 1
ATOM 706 N N . ASP A 1 93 ? -5.372 -4.007 -15.197 1.00 58.12 93 ASP A N 1
ATOM 707 C CA . ASP A 1 93 ? -5.664 -4.483 -16.552 1.00 58.12 93 ASP A CA 1
ATOM 708 C C . ASP A 1 93 ? -7.139 -4.888 -16.689 1.00 58.12 93 ASP A C 1
ATOM 710 O O . ASP A 1 93 ? -7.782 -4.606 -17.702 1.00 58.12 93 ASP A O 1
ATOM 714 N N . SER A 1 94 ? -7.687 -5.527 -15.656 1.00 58.00 94 SER A N 1
ATOM 715 C CA . SER A 1 94 ? -9.097 -5.939 -15.593 1.00 58.00 94 SER A CA 1
ATOM 716 C C . SER A 1 94 ? -10.012 -4.893 -14.948 1.00 58.00 94 SER A C 1
ATOM 718 O O . SER A 1 94 ? -11.209 -4.866 -15.229 1.00 58.00 94 SER A O 1
ATOM 720 N N . GLY A 1 95 ? -9.467 -4.019 -14.095 1.00 62.41 95 GLY A N 1
ATOM 721 C CA . GLY A 1 95 ? -10.247 -3.126 -13.236 1.00 62.41 95 GLY A CA 1
ATOM 722 C C . GLY A 1 95 ? -10.947 -3.851 -12.081 1.00 62.41 95 GLY A C 1
ATOM 723 O O . GLY A 1 95 ? -11.715 -3.223 -11.346 1.00 62.41 95 GLY A O 1
ATOM 724 N N . ASP A 1 96 ? -10.690 -5.150 -11.913 1.00 63.47 96 ASP A N 1
ATOM 725 C CA . ASP A 1 96 ? -11.311 -5.972 -10.888 1.00 63.47 96 ASP A CA 1
ATOM 726 C C . ASP A 1 96 ? -10.605 -5.794 -9.539 1.00 63.47 96 ASP A C 1
ATOM 728 O O . ASP A 1 96 ? -9.377 -5.717 -9.430 1.00 63.47 96 ASP A O 1
ATOM 732 N N . ILE A 1 97 ? -11.412 -5.752 -8.477 1.00 66.50 97 ILE A N 1
ATOM 733 C CA . ILE A 1 97 ? -10.923 -5.787 -7.100 1.00 66.50 97 ILE A CA 1
ATOM 734 C C . ILE A 1 97 ? -10.938 -7.240 -6.643 1.00 66.50 97 ILE A C 1
ATOM 736 O O . ILE A 1 97 ? -11.998 -7.832 -6.436 1.00 66.50 97 ILE A O 1
ATOM 740 N N . LEU A 1 98 ? -9.749 -7.804 -6.463 1.00 66.31 98 LEU A N 1
ATOM 741 C CA . LEU A 1 98 ? -9.558 -9.143 -5.933 1.00 66.31 98 LEU A CA 1
ATOM 742 C C . LEU A 1 98 ? -9.400 -9.065 -4.414 1.00 66.31 98 LEU A C 1
ATOM 744 O O . LEU A 1 98 ? -8.502 -8.411 -3.880 1.00 66.31 98 LEU A O 1
ATOM 748 N N . GLU A 1 99 ? -10.301 -9.736 -3.706 1.00 60.56 99 GLU A N 1
ATOM 749 C CA . GLU A 1 99 ? -10.242 -9.872 -2.257 1.00 60.56 99 GLU A CA 1
ATOM 750 C C . GLU A 1 99 ? -9.308 -11.032 -1.899 1.00 60.56 99 GLU A C 1
ATOM 752 O O . GLU A 1 99 ? -9.543 -12.166 -2.319 1.00 60.56 99 GLU A O 1
ATOM 757 N N . GLY A 1 100 ? -8.264 -10.782 -1.107 1.00 59.62 100 GLY A N 1
ATOM 758 C CA . GLY A 1 100 ? -7.501 -11.874 -0.509 1.00 59.62 100 GLY A CA 1
ATOM 759 C C . GLY A 1 100 ? -5.998 -11.672 -0.401 1.00 59.62 100 GLY A C 1
ATOM 760 O O . GLY A 1 100 ? -5.446 -10.613 -0.691 1.00 59.62 100 GLY A O 1
ATOM 761 N N . VAL A 1 101 ? -5.358 -12.747 0.075 1.00 54.06 101 VAL A N 1
ATOM 762 C CA . VAL A 1 101 ? -3.913 -12.862 0.287 1.00 54.06 101 VAL A CA 1
ATOM 763 C C . VAL A 1 101 ? -3.205 -12.494 -0.997 1.00 54.06 101 VAL A C 1
ATOM 765 O O . VAL A 1 101 ? -3.375 -13.155 -2.023 1.00 54.06 101 VAL A O 1
ATOM 768 N N . ILE A 1 102 ? -2.380 -11.460 -0.919 1.00 56.09 102 ILE A N 1
ATOM 769 C CA . ILE A 1 102 ? -1.594 -11.052 -2.058 1.00 56.09 102 ILE A CA 1
ATOM 770 C C . ILE A 1 102 ? -0.660 -12.210 -2.427 1.00 56.09 102 ILE A C 1
ATOM 772 O O . ILE A 1 102 ? 0.178 -12.600 -1.598 1.00 56.09 102 ILE A O 1
ATOM 776 N N . PRO A 1 103 ? -0.765 -12.768 -3.646 1.00 54.69 103 PRO A N 1
ATOM 777 C CA . PRO A 1 103 ? 0.096 -13.860 -4.049 1.00 54.69 103 PRO A CA 1
ATOM 778 C C . PRO A 1 103 ? 1.545 -13.371 -4.031 1.00 54.69 103 PRO A C 1
ATOM 780 O O . PRO A 1 103 ? 1.892 -12.387 -4.676 1.00 54.69 103 PRO A O 1
ATOM 783 N N . LEU A 1 104 ? 2.428 -14.091 -3.331 1.00 55.50 104 LEU A N 1
ATOM 784 C CA . LEU A 1 104 ? 3.882 -13.853 -3.394 1.00 55.50 104 LEU A CA 1
ATOM 785 C C . LEU A 1 104 ? 4.457 -14.136 -4.797 1.00 55.50 104 LEU A C 1
ATOM 787 O O . LEU A 1 104 ? 5.624 -13.862 -5.073 1.00 55.50 104 LEU A O 1
ATOM 791 N N . SER A 1 105 ? 3.630 -14.691 -5.686 1.00 54.94 105 SER A N 1
ATOM 792 C CA . SER A 1 105 ? 3.897 -14.893 -7.110 1.00 54.94 105 SER A CA 1
ATOM 793 C C . SER A 1 105 ? 2.819 -14.210 -7.969 1.00 54.94 105 SER A C 1
ATOM 795 O O . SER A 1 105 ? 1.954 -14.907 -8.493 1.00 54.94 105 SER A O 1
ATOM 797 N N . PRO A 1 106 ? 2.818 -12.869 -8.090 1.00 57.19 106 PRO A N 1
ATOM 798 C CA . PRO A 1 106 ? 1.931 -12.160 -9.016 1.00 57.19 106 PRO A CA 1
ATOM 799 C C . PRO A 1 106 ? 2.179 -12.558 -10.480 1.00 57.19 106 PRO A C 1
ATOM 801 O O . PRO A 1 106 ? 3.210 -13.149 -10.809 1.00 57.19 106 PRO A O 1
ATOM 804 N N . SER A 1 107 ? 1.238 -12.221 -11.360 1.00 50.62 107 SER A N 1
ATOM 805 C CA . SER A 1 107 ? 1.410 -12.311 -12.815 1.00 50.62 107 SER A CA 1
ATOM 806 C C . SER A 1 107 ? 2.247 -11.122 -13.310 1.00 50.62 107 SER A C 1
ATOM 808 O O . SER A 1 107 ? 2.038 -10.004 -12.848 1.00 50.62 107 SER A O 1
ATOM 810 N N . TYR A 1 108 ? 3.195 -11.343 -14.229 1.00 56.88 108 TYR A N 1
ATOM 811 C CA . TYR A 1 108 ? 4.088 -10.294 -14.751 1.00 56.88 108 TYR A CA 1
ATOM 812 C C . TYR A 1 108 ? 4.298 -10.431 -16.259 1.00 56.88 108 TYR A C 1
ATOM 814 O O . TYR A 1 108 ? 4.358 -11.547 -16.774 1.00 56.88 108 TYR A O 1
ATOM 822 N N . SER A 1 109 ? 4.474 -9.301 -16.948 1.00 51.59 109 SER A N 1
ATOM 823 C CA . SER A 1 109 ? 4.737 -9.240 -18.392 1.00 51.59 109 SER A CA 1
ATOM 824 C C . SER A 1 109 ? 6.214 -9.460 -18.757 1.00 51.59 109 SER A C 1
ATOM 826 O O . SER A 1 109 ? 6.497 -10.049 -19.799 1.00 51.59 109 SER A O 1
ATOM 828 N N . SER A 1 110 ? 7.165 -9.037 -17.911 1.00 45.53 110 SER A N 1
ATOM 829 C CA . SER A 1 110 ? 8.610 -9.251 -18.109 1.00 45.53 110 SER A CA 1
ATOM 830 C C . SER A 1 110 ? 9.446 -8.887 -16.871 1.00 45.53 110 SER A C 1
ATOM 832 O O . SER A 1 110 ? 8.982 -8.161 -16.000 1.00 45.53 110 SER A O 1
ATOM 834 N N . GLU A 1 111 ? 10.691 -9.369 -16.801 1.00 43.25 111 GLU A N 1
ATOM 835 C CA . GLU A 1 111 ? 11.715 -8.904 -15.849 1.00 43.25 111 GLU A CA 1
ATOM 836 C C . GLU A 1 111 ? 12.384 -7.626 -16.408 1.00 43.25 111 GLU A C 1
ATOM 838 O O . GLU A 1 111 ? 12.753 -7.627 -17.592 1.00 43.25 111 GLU A O 1
ATOM 843 N N . PRO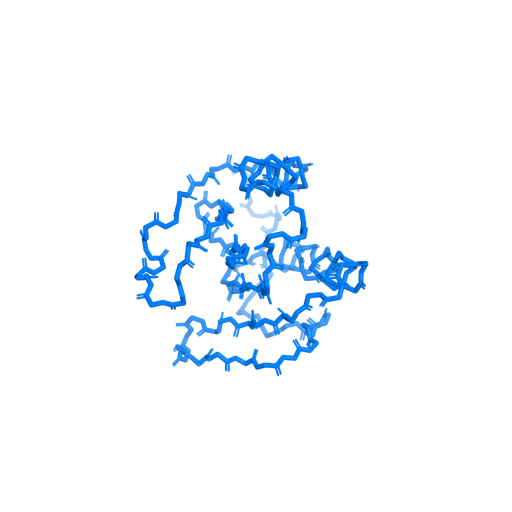 A 1 112 ? 12.618 -6.551 -15.623 1.00 42.28 112 PRO A N 1
ATOM 844 C CA . PRO A 1 112 ? 13.421 -5.436 -16.103 1.00 42.28 112 PRO A CA 1
ATOM 845 C C . PRO A 1 112 ? 14.826 -5.967 -16.330 1.00 42.28 112 PRO A C 1
ATOM 847 O O . PRO A 1 112 ? 15.497 -6.421 -15.403 1.00 42.28 112 PRO A O 1
ATOM 850 N N . ASN A 1 113 ? 15.286 -5.930 -17.573 1.00 39.28 113 ASN A N 1
ATOM 851 C CA . ASN A 1 113 ? 16.612 -6.416 -17.904 1.00 39.28 113 ASN A CA 1
ATOM 852 C C . ASN A 1 113 ? 17.648 -5.385 -17.421 1.00 39.28 113 ASN A C 1
ATOM 854 O O . ASN A 1 113 ? 18.075 -4.510 -18.175 1.00 39.28 113 ASN A O 1
ATOM 858 N N . ILE A 1 114 ? 18.039 -5.480 -16.144 1.00 39.97 114 ILE A N 1
ATOM 859 C CA . ILE A 1 114 ? 18.995 -4.580 -15.464 1.00 39.97 114 ILE A CA 1
ATOM 860 C C . ILE A 1 114 ? 20.333 -4.520 -16.231 1.00 39.97 114 ILE A C 1
ATOM 862 O O . ILE A 1 114 ? 21.049 -3.526 -16.179 1.00 39.97 114 ILE A O 1
ATOM 866 N N . SER A 1 115 ? 20.637 -5.547 -17.033 1.00 39.91 115 SER A N 1
ATOM 867 C CA . SER A 1 115 ? 21.831 -5.629 -17.881 1.00 39.91 115 SER A CA 1
ATOM 868 C C . SER A 1 115 ? 21.835 -4.707 -19.116 1.00 39.91 115 SER A C 1
ATOM 870 O O . SER A 1 115 ? 22.872 -4.588 -19.770 1.00 39.91 115 SER A O 1
ATOM 872 N N . LYS A 1 116 ? 20.712 -4.051 -19.458 1.00 40.09 116 LYS A N 1
ATOM 873 C CA . LYS A 1 116 ? 20.587 -3.220 -20.674 1.00 40.09 116 LYS A CA 1
ATOM 874 C C . LYS A 1 116 ? 20.657 -1.706 -20.457 1.00 40.09 116 LYS A C 1
ATOM 876 O O . LYS A 1 116 ? 20.695 -0.980 -21.446 1.00 40.09 116 LYS A O 1
ATOM 881 N N . ARG A 1 117 ? 20.724 -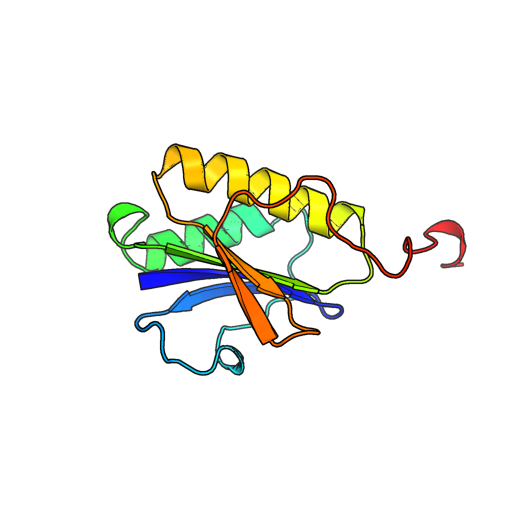1.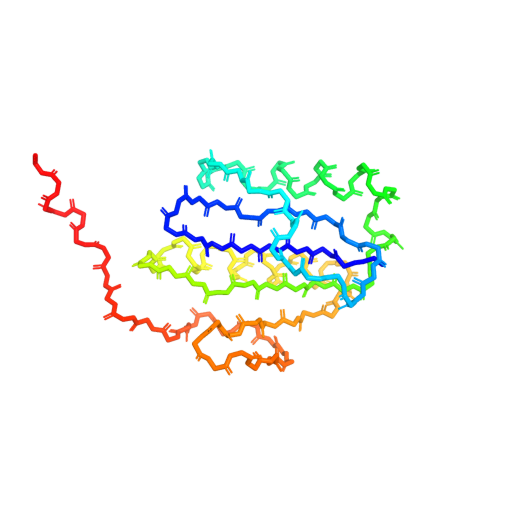210 -19.216 1.00 34.03 117 ARG A N 1
ATOM 882 C CA . ARG A 1 117 ? 21.110 0.192 -18.966 1.00 34.03 117 ARG A CA 1
ATOM 883 C C . ARG A 1 117 ? 22.640 0.288 -18.997 1.00 34.03 117 ARG A C 1
ATOM 885 O O . ARG A 1 117 ? 23.290 0.095 -17.975 1.00 34.03 117 ARG A O 1
ATOM 892 N N . LYS A 1 118 ? 23.195 0.514 -20.190 1.00 37.94 118 LYS A N 1
ATOM 893 C CA . LYS A 1 118 ? 24.554 1.038 -20.386 1.00 37.94 118 LYS A CA 1
ATOM 894 C C . LYS A 1 118 ? 24.476 2.512 -20.735 1.00 37.94 118 LYS A C 1
ATOM 896 O O . LYS A 1 118 ? 23.572 2.854 -21.528 1.00 37.94 118 LYS A O 1
#

pLDDT: mean 72.0, std 15.5, range [34.03, 93.44]

Radius of gyration: 14.01 Å; chains: 1; bounding box: 40×27×35 Å

Secondary structure (DSSP, 8-state):
-EEEEEEETTEEEEEEES-TTS-GGGSPEE---TTSHHHHHHHHHHHTT-GGG--EEEEEE--S-HHHHHHHHHHHHHHHHHHTPEEEEEETTT--EEESPPPSS---S----GGG--